Protein AF-A0A062V6W6-F1 (afdb_monomer_lite)

pLDDT: mean 74.2, std 17.06, range [35.16, 92.31]

Foldseek 3Di:
DDPPPPPPVVVVVVVVVVVLVVVLVVVLVVVLPPDAAAAEAEAEPNPPCSVVVSCVVSVHNYHYHYDYPPDDPVNGPPPPDDDDDD

Sequence (86 aa):
MDSISKFNGIDYANTFAKKISVMHELVKDVLSGHLNKGDVIIDIGGGPGIGAKIIEDLGIEATVINIEPSTTIYDIPQLLSVKKYS

Organism: NCBI:txid1392998

Secondary structure (DSSP, 8-state):
--------HHHHHHHHHHHHHHHHHHHHHHHTTT--TT-EEEEES--TTHHHHHHHHHT---EEEEE-TT--TT-S----------

Structure (mmCIF, N/CA/C/O backbone):
data_AF-A0A062V6W6-F1
#
_entry.id   AF-A0A062V6W6-F1
#
loop_
_atom_site.group_PDB
_atom_site.id
_atom_site.type_symbol
_atom_site.label_atom_id
_atom_site.label_alt_id
_atom_site.label_comp_id
_atom_site.label_asym_id
_atom_site.label_entity_id
_atom_site.label_seq_id
_atom_site.pdbx_PDB_ins_code
_atom_site.Cartn_x
_atom_site.Cartn_y
_atom_site.Cartn_z
_atom_site.occupancy
_atom_site.B_iso_or_equiv
_atom_site.auth_seq_id
_atom_site.auth_comp_id
_atom_site.auth_asym_id
_atom_site.auth_atom_id
_atom_site.pdbx_PDB_model_num
ATOM 1 N N . MET A 1 1 ? 38.002 -17.437 -24.073 1.00 40.16 1 MET A N 1
ATOM 2 C CA . MET A 1 1 ? 37.679 -16.053 -23.693 1.00 40.16 1 MET A CA 1
ATOM 3 C C . MET A 1 1 ? 36.641 -15.542 -24.666 1.00 40.16 1 MET A C 1
ATOM 5 O O . MET A 1 1 ? 36.935 -15.491 -25.847 1.00 40.16 1 MET A O 1
ATOM 9 N N . ASP A 1 2 ? 35.403 -15.252 -24.319 1.00 43.31 2 ASP A N 1
ATOM 10 C CA . ASP A 1 2 ? 34.620 -15.527 -23.124 1.00 43.31 2 ASP A CA 1
ATOM 11 C C . ASP A 1 2 ? 33.203 -15.750 -23.641 1.00 43.31 2 ASP A C 1
ATOM 13 O O . ASP A 1 2 ? 32.741 -15.054 -24.548 1.00 43.31 2 ASP A O 1
ATOM 17 N N . SER A 1 3 ? 32.531 -16.766 -23.113 1.00 44.78 3 SER A N 1
ATOM 18 C CA . SER A 1 3 ? 31.100 -16.923 -23.301 1.00 44.78 3 SER A CA 1
ATOM 19 C C . SER A 1 3 ? 30.437 -15.661 -22.764 1.00 44.78 3 SER A C 1
ATOM 21 O O . SER A 1 3 ? 30.374 -15.479 -21.549 1.00 44.78 3 SER A O 1
ATOM 23 N N . ILE A 1 4 ? 29.956 -14.789 -23.651 1.00 55.59 4 ILE A N 1
ATOM 24 C CA . ILE A 1 4 ? 28.957 -13.791 -23.283 1.00 55.59 4 ILE A CA 1
ATOM 25 C C . ILE A 1 4 ? 27.754 -14.621 -22.848 1.00 55.59 4 ILE A C 1
ATOM 27 O O . ILE A 1 4 ? 26.982 -15.112 -23.674 1.00 55.59 4 ILE A O 1
ATOM 31 N N . SER A 1 5 ? 27.678 -14.899 -21.547 1.00 57.25 5 SER A N 1
ATOM 32 C CA . SER A 1 5 ? 26.522 -15.530 -20.949 1.00 57.25 5 SER A CA 1
ATOM 33 C C . SER A 1 5 ? 25.346 -14.648 -21.334 1.00 57.25 5 SER A C 1
ATOM 35 O O . SER A 1 5 ? 25.351 -13.439 -21.098 1.00 57.25 5 SER A O 1
ATOM 37 N N . LYS A 1 6 ? 24.364 -15.236 -22.022 1.00 54.47 6 LYS A N 1
ATOM 38 C CA . LYS A 1 6 ? 23.064 -14.596 -22.189 1.00 54.47 6 LYS A CA 1
ATOM 39 C C . LYS A 1 6 ? 22.626 -14.209 -20.786 1.00 54.47 6 LYS A C 1
ATOM 41 O O . LYS A 1 6 ? 22.322 -15.083 -19.980 1.00 54.47 6 LYS A O 1
ATOM 46 N N . PHE A 1 7 ? 22.664 -12.918 -20.482 1.00 58.97 7 PHE A N 1
ATOM 47 C CA . PHE A 1 7 ? 22.017 -12.384 -19.304 1.00 58.97 7 PHE A CA 1
ATOM 48 C C . PHE A 1 7 ? 20.531 -12.661 -19.533 1.00 58.97 7 PHE A C 1
ATOM 50 O O . PHE A 1 7 ? 19.871 -11.980 -20.318 1.00 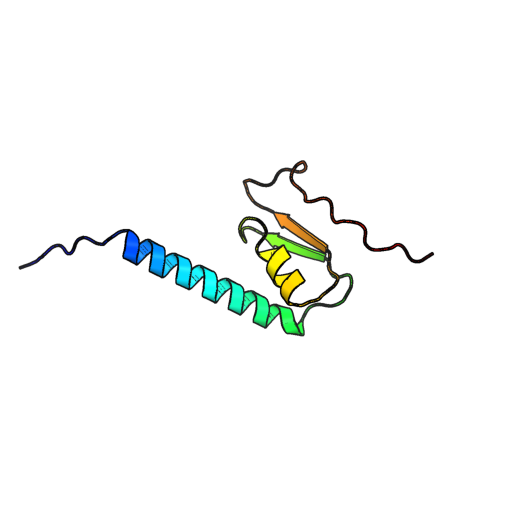58.97 7 PHE A O 1
ATOM 57 N N . ASN A 1 8 ? 20.048 -13.782 -18.999 1.00 59.38 8 ASN A N 1
ATOM 58 C CA . ASN A 1 8 ? 18.693 -14.237 -19.241 1.00 59.38 8 ASN A CA 1
ATOM 59 C C . ASN A 1 8 ? 17.784 -13.227 -18.548 1.00 59.38 8 ASN A C 1
ATOM 61 O O . ASN A 1 8 ? 17.809 -13.112 -17.327 1.00 59.38 8 ASN A O 1
ATOM 65 N N . GLY A 1 9 ? 16.978 -12.484 -19.310 1.00 65.44 9 GLY A N 1
ATOM 66 C CA . GLY A 1 9 ? 16.027 -11.514 -18.747 1.00 65.44 9 GLY A CA 1
ATOM 67 C C . GLY A 1 9 ? 15.109 -12.114 -17.670 1.00 65.44 9 GLY A C 1
ATOM 68 O O . GLY A 1 9 ? 14.616 -11.391 -16.812 1.00 65.44 9 GLY A O 1
ATOM 69 N N . ILE A 1 10 ? 14.958 -13.442 -17.662 1.00 71.88 10 ILE A N 1
ATOM 70 C CA . ILE A 1 10 ? 14.285 -14.228 -16.623 1.00 71.88 10 ILE A CA 1
ATOM 71 C C . ILE A 1 10 ? 14.999 -14.118 -15.265 1.00 71.88 10 ILE A C 1
ATOM 73 O O . ILE A 1 10 ? 14.342 -13.886 -14.257 1.00 71.88 10 ILE A O 1
ATOM 77 N N . ASP A 1 11 ? 16.329 -14.214 -15.217 1.00 74.56 11 ASP A N 1
ATOM 78 C CA . ASP A 1 11 ? 17.093 -14.125 -13.965 1.00 74.56 11 ASP A CA 1
ATOM 79 C C . ASP A 1 11 ? 17.032 -12.710 -13.382 1.00 74.56 11 ASP A C 1
ATOM 81 O O . ASP A 1 11 ? 16.907 -12.530 -12.167 1.00 74.56 11 ASP A O 1
ATOM 85 N N . TYR A 1 12 ? 17.045 -11.697 -14.254 1.00 73.31 12 TYR A N 1
ATOM 86 C CA . TYR A 1 12 ? 16.838 -10.303 -13.867 1.00 73.31 12 TYR A CA 1
ATOM 87 C C . TYR A 1 12 ? 15.432 -10.079 -13.300 1.00 73.31 12 TYR A C 1
ATOM 89 O O . TYR A 1 12 ? 15.302 -9.544 -12.201 1.00 73.31 12 TYR A O 1
ATOM 97 N N . ALA A 1 13 ? 14.393 -10.538 -14.005 1.00 73.44 13 ALA A N 1
ATOM 98 C CA . ALA A 1 13 ? 13.006 -10.429 -13.563 1.00 73.44 13 ALA A CA 1
ATOM 99 C C . ALA A 1 13 ? 12.771 -11.155 -12.229 1.00 73.44 13 ALA A C 1
ATOM 101 O O . ALA A 1 13 ? 12.178 -10.583 -11.319 1.00 73.44 13 ALA A O 1
ATOM 102 N N . ASN A 1 14 ? 13.309 -12.366 -12.069 1.00 76.94 14 ASN A N 1
ATOM 103 C CA . ASN A 1 14 ? 13.213 -13.139 -10.829 1.00 76.94 14 ASN A CA 1
ATOM 104 C C . ASN A 1 14 ? 13.933 -12.447 -9.667 1.00 76.94 14 ASN A C 1
ATOM 106 O O . ASN A 1 14 ? 13.400 -12.351 -8.561 1.00 76.94 14 ASN A O 1
ATOM 110 N N . THR A 1 15 ? 15.136 -11.923 -9.910 1.00 81.75 15 THR A N 1
ATOM 111 C CA . THR A 1 15 ? 15.894 -11.175 -8.898 1.00 81.75 15 THR A CA 1
ATOM 112 C C . THR A 1 15 ? 15.162 -9.897 -8.498 1.00 81.75 15 THR A C 1
ATOM 114 O O . THR A 1 15 ? 15.113 -9.554 -7.317 1.00 81.75 15 THR A O 1
ATOM 117 N N . PHE A 1 16 ? 14.579 -9.193 -9.467 1.00 81.75 16 PHE A N 1
ATOM 118 C CA . PHE A 1 16 ? 13.818 -7.974 -9.232 1.00 81.75 16 PHE A CA 1
ATOM 119 C C . PHE A 1 16 ? 12.527 -8.252 -8.450 1.00 81.75 16 PHE A C 1
ATOM 121 O O . PHE A 1 16 ? 12.290 -7.615 -7.427 1.00 81.75 16 PHE A O 1
ATOM 128 N N . ALA A 1 17 ? 11.760 -9.273 -8.840 1.00 82.06 17 ALA A N 1
ATOM 129 C CA . ALA A 1 17 ? 10.567 -9.716 -8.120 1.00 82.06 17 ALA A CA 1
ATOM 130 C C . ALA A 1 17 ? 10.887 -10.119 -6.672 1.00 82.06 17 ALA A C 1
ATOM 132 O O . ALA A 1 17 ? 10.180 -9.728 -5.745 1.00 82.06 17 ALA A O 1
ATOM 133 N N . LYS A 1 18 ? 12.002 -10.829 -6.452 1.00 84.94 18 LYS A N 1
ATOM 134 C CA . LYS A 1 18 ? 12.465 -11.175 -5.102 1.00 84.94 18 LYS A CA 1
ATOM 135 C C . LYS A 1 18 ? 12.781 -9.932 -4.269 1.00 84.94 18 LYS A C 1
ATOM 137 O O . LYS A 1 18 ? 12.403 -9.874 -3.104 1.00 84.94 18 LYS A O 1
ATOM 142 N N . LYS A 1 19 ? 13.451 -8.933 -4.851 1.00 83.88 19 LYS A N 1
ATOM 143 C CA . LYS A 1 19 ? 13.742 -7.662 -4.165 1.00 83.88 19 LYS A CA 1
ATOM 144 C C . LYS A 1 19 ? 12.465 -6.909 -3.789 1.00 83.88 19 LYS A C 1
ATOM 146 O O . LYS A 1 19 ? 12.389 -6.412 -2.672 1.00 83.88 19 LYS A O 1
ATOM 151 N N . ILE A 1 20 ? 11.470 -6.875 -4.677 1.00 83.56 20 ILE A N 1
ATOM 152 C CA . ILE A 1 20 ? 10.155 -6.280 -4.394 1.00 83.56 20 ILE A CA 1
ATOM 153 C C . ILE A 1 20 ? 9.474 -7.004 -3.227 1.00 83.56 20 ILE A C 1
ATOM 155 O O . ILE A 1 20 ? 9.015 -6.357 -2.293 1.00 83.56 20 ILE A O 1
ATOM 159 N N . SER A 1 21 ? 9.469 -8.340 -3.232 1.00 84.19 21 SER A N 1
ATOM 160 C CA . SER A 1 21 ? 8.868 -9.127 -2.147 1.00 84.19 21 SER A CA 1
ATOM 161 C C . SER A 1 21 ? 9.500 -8.811 -0.788 1.00 84.19 21 SER A C 1
ATOM 163 O O . SER A 1 21 ? 8.786 -8.542 0.172 1.00 84.19 21 SER A O 1
ATOM 165 N N . VAL A 1 22 ? 10.835 -8.781 -0.717 1.00 86.81 22 VAL A N 1
ATOM 166 C CA . VAL A 1 22 ? 11.561 -8.461 0.526 1.00 86.81 22 VAL A CA 1
ATOM 167 C C . VAL A 1 22 ? 11.315 -7.013 0.962 1.00 86.81 22 VAL A C 1
ATOM 169 O O . VAL A 1 22 ? 11.227 -6.730 2.153 1.00 86.81 22 VAL A O 1
ATOM 172 N N . MET A 1 23 ? 11.168 -6.081 0.016 1.00 86.50 23 MET A N 1
ATOM 173 C CA . MET A 1 23 ? 10.800 -4.698 0.327 1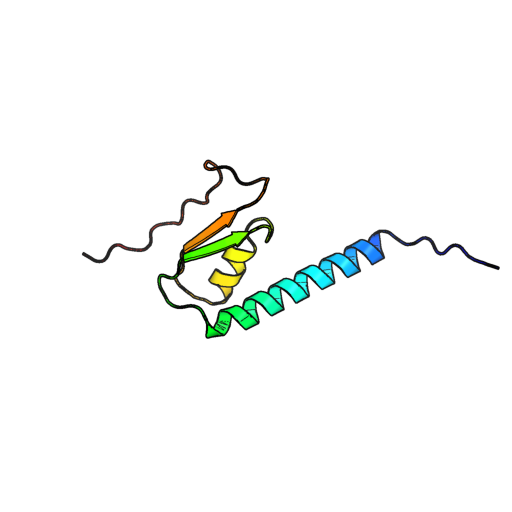.00 86.50 23 MET A CA 1
ATOM 174 C C . MET A 1 23 ? 9.410 -4.617 0.975 1.00 86.50 23 MET A C 1
ATOM 176 O O . MET A 1 23 ? 9.246 -3.890 1.949 1.00 86.50 23 MET A O 1
ATOM 180 N N . HIS A 1 24 ? 8.422 -5.371 0.482 1.00 87.88 24 HIS A N 1
ATOM 181 C CA . HIS A 1 24 ? 7.084 -5.397 1.085 1.00 87.88 24 HIS A CA 1
ATOM 182 C C . HIS A 1 24 ? 7.098 -5.987 2.501 1.00 87.88 24 HIS A C 1
ATOM 184 O O . HIS A 1 24 ? 6.424 -5.460 3.383 1.00 87.88 24 HIS A O 1
ATOM 190 N N . GLU A 1 25 ? 7.891 -7.038 2.733 1.00 89.25 25 GLU A N 1
ATOM 191 C CA . GLU A 1 25 ? 8.102 -7.604 4.074 1.00 89.25 25 GLU A CA 1
ATOM 192 C C . GLU A 1 25 ? 8.717 -6.570 5.025 1.00 89.25 25 GLU A C 1
ATOM 194 O O . GLU A 1 25 ? 8.187 -6.352 6.111 1.00 89.25 25 GLU A O 1
ATOM 199 N N . LEU A 1 26 ? 9.757 -5.849 4.589 1.00 86.81 26 LEU A N 1
ATOM 200 C CA . LEU A 1 26 ? 10.367 -4.775 5.378 1.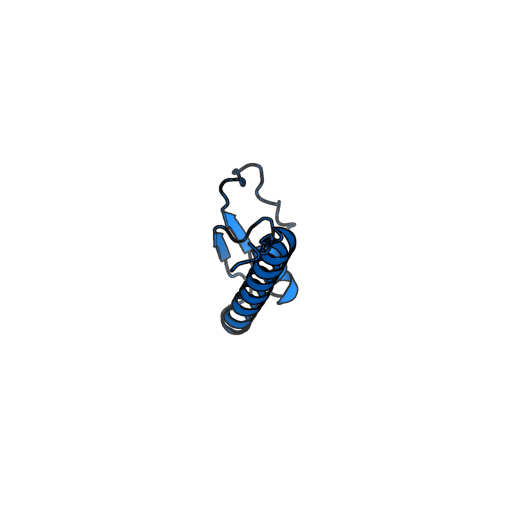00 86.81 26 LEU A CA 1
ATOM 201 C C . LEU A 1 26 ? 9.354 -3.678 5.743 1.00 86.81 26 LEU A C 1
ATOM 203 O O . LEU A 1 26 ? 9.322 -3.224 6.885 1.00 86.81 26 LEU A O 1
ATOM 207 N N . VAL A 1 27 ? 8.529 -3.243 4.786 1.00 88.94 27 VAL A N 1
ATOM 208 C CA . VAL A 1 27 ? 7.488 -2.232 5.036 1.00 88.94 27 VAL A CA 1
ATOM 209 C C . VAL A 1 27 ? 6.487 -2.742 6.069 1.00 88.94 27 VAL A C 1
ATOM 211 O O . VAL A 1 27 ? 6.167 -2.022 7.014 1.00 88.94 27 VAL A O 1
ATOM 214 N N . LYS A 1 28 ? 6.025 -3.989 5.930 1.00 90.12 28 LYS A N 1
ATOM 215 C CA . LYS A 1 28 ? 5.108 -4.613 6.889 1.00 90.12 28 LYS A CA 1
ATOM 216 C C . LYS A 1 28 ? 5.706 -4.662 8.296 1.00 90.12 28 LYS A C 1
ATOM 218 O O . LYS A 1 28 ? 5.030 -4.275 9.249 1.00 90.12 28 LYS A O 1
ATOM 223 N N . ASP A 1 29 ? 6.962 -5.083 8.416 1.00 90.88 29 ASP A N 1
ATOM 224 C CA . ASP A 1 29 ? 7.658 -5.179 9.699 1.00 90.88 29 ASP A CA 1
ATOM 225 C C . ASP A 1 29 ? 7.778 -3.812 10.376 1.00 90.88 29 ASP A C 1
ATOM 227 O O . ASP A 1 29 ? 7.438 -3.680 11.552 1.00 90.88 29 ASP A O 1
ATOM 231 N N . VAL A 1 30 ? 8.175 -2.776 9.630 1.00 88.00 30 VAL A N 1
ATOM 232 C CA . VAL A 1 30 ? 8.250 -1.405 10.156 1.00 88.00 30 VAL A CA 1
ATOM 233 C C . VAL A 1 30 ? 6.872 -0.926 10.617 1.00 88.00 30 VAL A C 1
ATOM 235 O O . VAL A 1 30 ? 6.735 -0.412 11.722 1.00 88.00 30 VAL A O 1
ATOM 238 N N . LEU A 1 31 ? 5.827 -1.122 9.814 1.00 88.75 31 LEU A N 1
ATOM 239 C CA . LEU A 1 31 ? 4.485 -0.638 10.144 1.00 88.75 31 LEU A CA 1
ATOM 240 C C . LEU A 1 31 ? 3.842 -1.359 11.341 1.00 88.75 31 LEU A C 1
ATOM 242 O O . LEU A 1 31 ? 3.042 -0.745 12.050 1.00 88.75 31 LEU A O 1
ATOM 246 N N . SER A 1 32 ? 4.209 -2.619 11.603 1.00 86.94 32 SER A N 1
ATOM 247 C CA . SER A 1 32 ? 3.598 -3.472 12.639 1.00 86.94 32 SER A CA 1
ATOM 248 C C . SER A 1 32 ? 3.640 -2.906 14.070 1.00 86.94 32 SER A C 1
ATOM 250 O O . SER A 1 32 ? 2.848 -3.325 14.911 1.00 86.94 32 SER A O 1
ATOM 252 N N . GLY A 1 33 ? 4.512 -1.930 14.350 1.00 85.88 33 GLY A N 1
ATOM 253 C CA . GLY A 1 33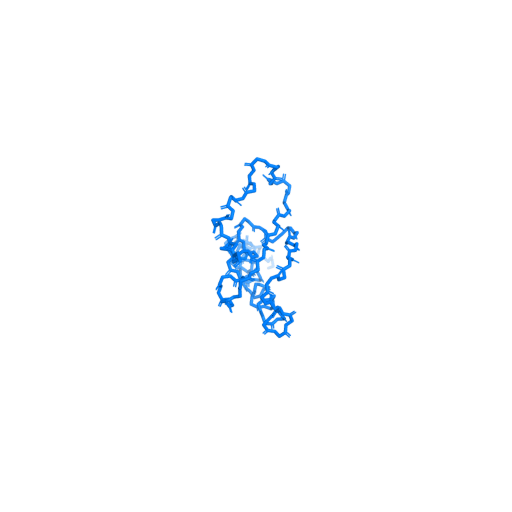 ? 4.620 -1.258 15.652 1.00 85.88 33 GLY A CA 1
ATOM 254 C C . GLY A 1 33 ? 4.288 0.236 15.648 1.00 85.88 33 GLY A C 1
ATOM 255 O O . GLY A 1 33 ? 4.440 0.891 16.679 1.00 85.88 33 GLY A O 1
ATOM 256 N N . HIS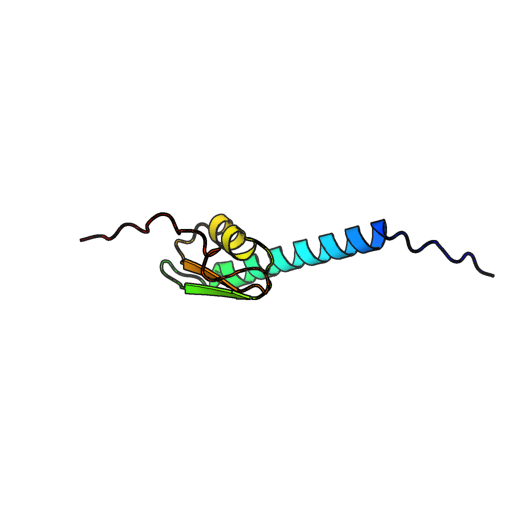 A 1 34 ? 3.880 0.795 14.507 1.00 87.88 34 HIS A N 1
ATOM 257 C CA . HIS A 1 34 ? 3.729 2.245 14.334 1.00 87.88 34 HIS A CA 1
ATOM 258 C C . HIS A 1 34 ? 2.317 2.693 13.971 1.00 87.88 34 HIS A C 1
ATOM 260 O O . HIS A 1 34 ? 2.052 3.893 13.985 1.00 87.88 34 HIS A O 1
ATOM 266 N N . LEU A 1 35 ? 1.424 1.752 13.675 1.00 89.56 35 LEU A N 1
ATOM 267 C CA . LEU A 1 35 ? 0.072 2.043 13.230 1.00 89.56 35 LEU A CA 1
ATOM 268 C C . LEU A 1 35 ? -0.964 1.833 14.334 1.00 89.56 35 LEU A C 1
ATOM 270 O O . LEU A 1 35 ? -0.898 0.887 15.117 1.00 89.56 35 LEU A O 1
ATOM 274 N N . ASN A 1 36 ? -1.965 2.703 14.336 1.00 90.19 36 ASN A N 1
ATOM 275 C CA . ASN A 1 36 ? -3.129 2.665 15.202 1.00 90.19 36 ASN A CA 1
ATOM 276 C C . ASN A 1 36 ? -4.417 2.663 14.375 1.00 90.19 36 ASN A C 1
ATOM 278 O O . ASN A 1 36 ? -4.459 3.054 13.206 1.00 90.19 36 ASN A O 1
ATOM 282 N N . LYS A 1 37 ? -5.513 2.247 15.016 1.00 90.56 37 LYS A N 1
ATOM 283 C CA . LYS A 1 37 ? -6.847 2.381 14.433 1.00 90.56 37 LYS A CA 1
ATOM 284 C C . LYS A 1 37 ? -7.138 3.854 14.118 1.00 90.56 37 LYS A C 1
ATOM 286 O O . LYS A 1 37 ? -7.066 4.704 15.001 1.00 90.56 37 LYS A O 1
ATOM 291 N N . GLY A 1 38 ? -7.562 4.110 12.885 1.00 88.25 38 GLY A N 1
ATOM 292 C CA . GLY A 1 38 ? -7.931 5.428 12.378 1.00 88.25 38 GLY A CA 1
ATOM 293 C C . GLY A 1 38 ? -6.798 6.180 11.684 1.00 88.25 38 GLY A C 1
ATOM 294 O O . GLY A 1 38 ? -7.053 7.265 11.164 1.00 88.25 38 GLY A O 1
ATOM 295 N N . ASP A 1 39 ? -5.586 5.622 11.636 1.00 92.31 39 ASP A N 1
ATOM 296 C CA . ASP A 1 39 ? -4.470 6.261 10.943 1.00 92.31 39 ASP A CA 1
ATOM 297 C C . ASP A 1 39 ? -4.761 6.448 9.447 1.00 92.31 39 ASP A C 1
ATOM 299 O O . ASP A 1 39 ? -5.460 5.656 8.804 1.00 92.31 39 ASP A O 1
ATOM 303 N N . VAL A 1 40 ? -4.200 7.525 8.892 1.00 89.62 40 VAL A N 1
ATOM 304 C CA . VAL A 1 40 ? -4.231 7.824 7.458 1.00 89.62 40 VAL A CA 1
ATOM 305 C C . VAL A 1 40 ? -2.835 7.611 6.899 1.00 89.62 40 VAL A C 1
ATOM 307 O O . VAL A 1 40 ? -1.872 8.226 7.352 1.00 89.62 40 VAL A O 1
ATOM 310 N N . ILE A 1 41 ? -2.738 6.746 5.899 1.00 88.75 41 ILE A N 1
ATOM 311 C CA . ILE A 1 41 ? -1.479 6.296 5.317 1.00 88.75 41 ILE A CA 1
ATOM 312 C C . ILE A 1 41 ? -1.441 6.747 3.867 1.00 88.75 41 ILE A C 1
ATOM 314 O O . ILE A 1 41 ? -2.389 6.525 3.116 1.00 88.75 41 ILE A O 1
ATOM 318 N N . ILE A 1 42 ? -0.342 7.387 3.481 1.00 87.38 42 ILE A N 1
ATOM 319 C CA . ILE A 1 42 ? -0.101 7.822 2.109 1.00 87.38 42 ILE A CA 1
ATOM 320 C C . ILE A 1 42 ? 0.941 6.879 1.512 1.00 87.38 42 ILE A C 1
ATOM 322 O O . ILE A 1 42 ? 2.110 6.928 1.892 1.00 87.38 42 ILE A O 1
ATOM 326 N N . ASP A 1 43 ? 0.501 6.012 0.606 1.00 86.25 43 ASP A N 1
ATOM 327 C CA . ASP A 1 43 ? 1.364 5.131 -0.178 1.00 86.25 43 ASP A CA 1
ATOM 328 C C . ASP A 1 43 ? 1.744 5.852 -1.475 1.00 86.25 43 ASP A C 1
ATOM 330 O O . ASP A 1 43 ? 0.872 6.345 -2.190 1.00 86.25 43 ASP A O 1
ATOM 334 N N . ILE A 1 44 ? 3.041 5.969 -1.759 1.00 84.56 44 ILE A N 1
ATOM 335 C CA . ILE A 1 44 ? 3.551 6.659 -2.946 1.00 84.56 44 ILE A CA 1
ATOM 336 C C . ILE A 1 44 ? 4.429 5.688 -3.719 1.00 84.56 44 ILE A C 1
ATOM 338 O O . ILE A 1 44 ? 5.528 5.346 -3.283 1.00 84.56 44 ILE A O 1
ATOM 342 N N . GLY A 1 45 ? 3.966 5.289 -4.903 1.00 77.12 45 GLY A N 1
ATOM 343 C CA . GLY A 1 45 ? 4.731 4.408 -5.785 1.00 77.12 45 GLY A CA 1
ATOM 344 C C . GLY A 1 45 ? 4.893 2.970 -5.277 1.00 77.12 45 GLY A C 1
ATOM 345 O O . GLY A 1 45 ? 5.781 2.274 -5.769 1.00 77.12 45 GLY A O 1
ATOM 346 N N . GLY A 1 46 ? 4.054 2.514 -4.337 1.00 71.88 46 GLY A N 1
ATOM 347 C CA . GLY A 1 46 ? 4.016 1.123 -3.867 1.00 71.88 46 GLY A CA 1
ATOM 348 C C . GLY A 1 46 ? 3.557 0.116 -4.927 1.00 71.88 46 GLY A C 1
ATOM 349 O O . GLY A 1 46 ? 3.810 -1.083 -4.803 1.00 71.88 46 GLY A O 1
ATOM 350 N N . GLY A 1 47 ? 2.940 0.596 -6.006 1.00 75.19 47 GLY A N 1
ATOM 351 C CA . GLY A 1 47 ? 2.342 -0.250 -7.025 1.00 75.19 47 GLY A CA 1
ATOM 352 C C . GLY A 1 47 ? 0.936 -0.703 -6.616 1.00 75.19 47 GLY A C 1
ATOM 353 O O . GLY A 1 47 ? 0.570 -0.675 -5.434 1.00 75.19 47 GLY A O 1
ATOM 354 N N . PRO A 1 48 ? 0.119 -1.107 -7.600 1.00 74.25 48 PRO A N 1
ATOM 355 C CA . PRO A 1 48 ? -1.327 -1.113 -7.459 1.00 74.25 48 PRO A CA 1
ATOM 356 C C . PRO A 1 48 ? -1.780 -2.005 -6.301 1.00 74.25 48 PRO A C 1
ATOM 358 O O . PRO A 1 48 ? -1.708 -3.232 -6.366 1.00 74.25 48 PRO A O 1
ATOM 361 N N . GLY A 1 49 ? -2.269 -1.364 -5.236 1.00 76.62 49 GLY A N 1
ATOM 362 C CA . GLY A 1 49 ? -2.905 -2.019 -4.092 1.00 76.62 49 GLY A CA 1
ATOM 363 C C . GLY A 1 49 ? -1.959 -2.664 -3.073 1.00 76.62 49 GLY A C 1
ATOM 364 O O . GLY A 1 49 ? -2.453 -3.276 -2.126 1.00 76.62 49 GLY A O 1
ATOM 365 N N . ILE A 1 50 ? -0.635 -2.527 -3.210 1.00 84.31 50 ILE A N 1
ATOM 366 C CA . ILE A 1 50 ? 0.321 -3.141 -2.273 1.00 84.31 50 ILE A CA 1
ATOM 367 C C . ILE A 1 50 ? 0.201 -2.554 -0.869 1.00 84.31 50 ILE A C 1
ATOM 369 O O . ILE A 1 50 ? 0.065 -3.323 0.084 1.00 84.31 50 ILE A O 1
ATOM 373 N N . GLY A 1 51 ? 0.197 -1.224 -0.721 1.00 86.62 51 GLY A N 1
ATOM 374 C CA . GLY A 1 51 ? 0.031 -0.597 0.588 1.00 86.62 51 GLY A CA 1
ATOM 375 C C . GLY A 1 51 ? -1.269 -1.031 1.256 1.00 86.62 51 GLY A C 1
ATOM 376 O O . GLY A 1 51 ? -1.251 -1.482 2.397 1.00 86.62 51 GLY A O 1
ATOM 377 N N . ALA A 1 52 ? -2.385 -1.012 0.521 1.00 86.56 52 ALA A N 1
ATOM 378 C CA . ALA A 1 52 ? -3.679 -1.469 1.031 1.00 86.56 52 ALA A CA 1
ATOM 379 C C . ALA A 1 52 ? -3.634 -2.930 1.513 1.00 86.56 52 ALA A C 1
ATOM 381 O O . ALA A 1 52 ? -4.129 -3.229 2.599 1.00 86.56 52 ALA A O 1
ATOM 382 N N . LYS A 1 53 ? -2.980 -3.820 0.756 1.00 88.50 53 LYS A N 1
ATOM 383 C CA . LYS A 1 53 ? -2.816 -5.225 1.140 1.00 88.50 53 LYS A CA 1
ATOM 384 C C . LYS A 1 53 ? -1.963 -5.403 2.398 1.00 88.50 53 LYS A C 1
ATOM 386 O O . LYS A 1 53 ? -2.304 -6.221 3.246 1.00 88.50 53 LYS A O 1
ATOM 391 N N . ILE A 1 54 ? -0.872 -4.651 2.544 1.00 89.69 54 ILE A N 1
ATOM 392 C CA . ILE A 1 54 ? -0.027 -4.717 3.747 1.00 89.69 54 ILE A CA 1
ATOM 393 C C . ILE A 1 54 ? -0.836 -4.327 4.991 1.00 89.69 54 ILE A C 1
ATOM 395 O O . ILE A 1 54 ? -0.736 -4.998 6.015 1.00 89.69 54 ILE A O 1
ATOM 399 N N . ILE A 1 55 ? -1.663 -3.283 4.897 1.00 91.44 55 ILE A N 1
ATOM 400 C CA . ILE A 1 55 ? -2.516 -2.832 6.006 1.00 91.44 55 ILE A CA 1
ATOM 401 C C . ILE A 1 55 ? -3.609 -3.849 6.340 1.00 91.44 55 ILE A C 1
ATOM 403 O O . ILE A 1 55 ? -3.835 -4.134 7.517 1.00 91.44 55 ILE A O 1
ATOM 407 N N . GLU A 1 56 ? -4.240 -4.438 5.322 1.00 88.19 56 GLU A N 1
ATOM 408 C CA . GLU A 1 56 ? -5.200 -5.532 5.500 1.00 88.19 56 GLU A CA 1
ATOM 409 C C . GLU A 1 56 ? -4.555 -6.730 6.214 1.00 88.19 56 GLU A C 1
ATOM 411 O O . GLU A 1 56 ? -5.092 -7.218 7.208 1.00 88.19 56 GLU A O 1
ATOM 416 N N . ASP A 1 57 ? -3.364 -7.154 5.777 1.00 90.25 57 ASP A N 1
ATOM 417 C CA . ASP A 1 57 ? -2.622 -8.270 6.373 1.00 90.25 57 ASP A CA 1
ATOM 418 C C . ASP A 1 57 ? -2.159 -7.981 7.821 1.00 90.25 57 ASP A C 1
ATOM 420 O O . ASP A 1 57 ? -1.864 -8.918 8.568 1.00 90.25 57 ASP A O 1
ATOM 424 N N . LEU A 1 58 ? -2.046 -6.706 8.218 1.00 89.31 58 LEU A N 1
ATOM 425 C CA . LEU A 1 58 ? -1.770 -6.285 9.599 1.00 89.31 58 LEU A CA 1
ATOM 426 C C . LEU A 1 58 ? -3.040 -6.229 10.466 1.00 89.31 58 LEU A C 1
ATOM 428 O O . LEU A 1 58 ? -2.937 -6.128 11.688 1.00 89.31 58 LEU A O 1
ATOM 432 N N . GLY A 1 59 ? -4.231 -6.312 9.865 1.00 90.62 59 GLY A N 1
ATOM 433 C CA . GLY A 1 59 ? -5.509 -6.291 10.579 1.00 90.62 59 GLY A CA 1
ATOM 434 C C . GLY A 1 59 ? -5.844 -4.937 11.211 1.00 90.62 59 GLY A C 1
ATOM 435 O O . GLY A 1 59 ? -6.565 -4.887 12.209 1.00 90.62 59 GLY A O 1
ATOM 436 N N . ILE A 1 60 ? -5.311 -3.843 10.661 1.00 87.50 60 ILE A N 1
ATOM 437 C CA . ILE A 1 60 ? -5.481 -2.493 11.208 1.00 87.50 60 ILE A CA 1
ATOM 438 C C . ILE A 1 60 ? -6.564 -1.754 10.426 1.00 87.50 60 ILE A C 1
ATOM 440 O O . ILE A 1 60 ? -6.537 -1.672 9.201 1.00 87.50 60 ILE A O 1
ATOM 444 N N . GLU A 1 61 ? -7.517 -1.167 11.147 1.00 89.06 61 GLU A N 1
ATOM 445 C CA . GLU A 1 61 ? -8.526 -0.286 10.561 1.00 89.06 61 GLU A CA 1
ATOM 446 C C . GLU A 1 61 ? -7.902 1.088 10.279 1.00 89.06 61 GLU A C 1
ATOM 448 O O . GLU A 1 61 ? -7.899 1.960 11.145 1.00 89.06 61 GLU A O 1
ATOM 453 N N . ALA A 1 62 ? -7.348 1.265 9.080 1.00 88.75 62 ALA A N 1
ATOM 454 C CA . ALA A 1 62 ? -6.718 2.503 8.624 1.00 88.75 62 ALA A CA 1
ATOM 455 C C . ALA A 1 62 ? -7.225 2.913 7.232 1.00 88.75 62 ALA A C 1
ATOM 457 O O . ALA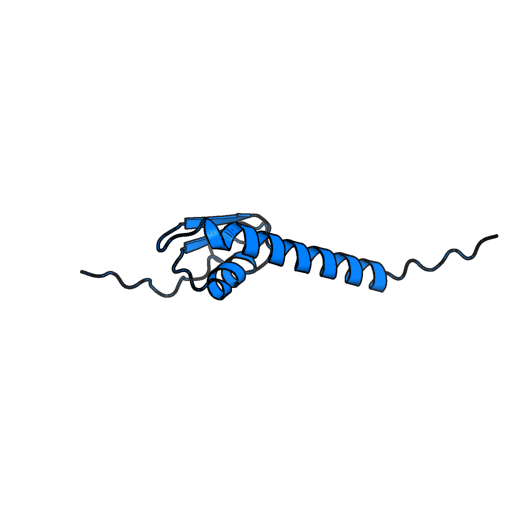 A 1 62 ? -7.757 2.105 6.470 1.00 88.75 62 ALA A O 1
ATOM 458 N N . THR A 1 63 ? -7.064 4.194 6.901 1.00 87.56 63 THR A N 1
ATOM 459 C CA . THR A 1 63 ? -7.367 4.739 5.570 1.00 87.56 63 THR A CA 1
ATOM 460 C C . THR A 1 63 ? -6.087 4.789 4.749 1.00 87.56 63 THR A C 1
ATOM 462 O O . THR A 1 63 ? -5.145 5.473 5.138 1.00 87.56 63 THR A O 1
ATOM 465 N N . VAL A 1 64 ? -6.054 4.109 3.602 1.00 87.19 64 VAL A N 1
ATOM 466 C CA . VAL A 1 64 ? -4.894 4.124 2.697 1.00 87.19 64 VAL A CA 1
ATOM 467 C C . VAL A 1 64 ? -5.206 4.960 1.463 1.00 87.19 64 VAL A C 1
ATOM 469 O O . VAL A 1 64 ? -6.171 4.696 0.747 1.00 87.19 64 VAL A O 1
ATOM 472 N N . ILE A 1 65 ? -4.374 5.965 1.212 1.00 84.19 65 ILE A N 1
ATOM 473 C CA . ILE A 1 65 ? -4.404 6.810 0.023 1.00 84.19 65 ILE A CA 1
ATOM 474 C C . ILE A 1 65 ? -3.234 6.381 -0.856 1.00 84.19 65 ILE A C 1
ATOM 476 O O . ILE A 1 65 ? -2.083 6.636 -0.512 1.00 84.19 65 ILE A O 1
ATOM 480 N N . ASN A 1 66 ? -3.530 5.729 -1.979 1.00 81.62 66 ASN A N 1
ATOM 481 C CA . ASN A 1 66 ? -2.509 5.312 -2.932 1.00 81.62 66 ASN A CA 1
ATOM 482 C C . ASN A 1 66 ? -2.280 6.401 -3.988 1.00 81.62 66 ASN A C 1
ATOM 484 O O . ASN A 1 66 ? -3.215 6.802 -4.682 1.00 81.62 66 ASN A O 1
ATOM 488 N N . ILE A 1 67 ? -1.043 6.869 -4.112 1.00 76.56 67 ILE A N 1
ATOM 489 C CA . ILE A 1 67 ? -0.615 7.880 -5.074 1.00 76.56 67 ILE A CA 1
ATOM 490 C C . ILE A 1 67 ? 0.354 7.222 -6.050 1.00 76.56 67 ILE A C 1
ATOM 492 O O . ILE A 1 67 ? 1.512 6.942 -5.734 1.00 76.56 67 ILE A O 1
ATOM 496 N N . GLU A 1 68 ? -0.108 7.031 -7.280 1.00 74.12 68 GLU A N 1
ATOM 497 C CA . GLU A 1 68 ? 0.708 6.514 -8.373 1.00 74.12 68 GLU A CA 1
ATOM 498 C C . GLU A 1 68 ? 0.499 7.357 -9.627 1.00 74.12 68 GLU A C 1
ATOM 500 O O . GLU A 1 68 ? -0.571 7.946 -9.790 1.00 74.12 68 GLU A O 1
ATOM 505 N N . PRO A 1 69 ? 1.465 7.374 -10.562 1.00 66.06 69 PRO A N 1
ATOM 506 C CA . PRO A 1 69 ? 1.284 8.028 -11.857 1.00 66.06 69 PRO A CA 1
ATOM 507 C C . PRO A 1 69 ? 0.068 7.512 -12.645 1.00 66.06 69 PRO A C 1
ATOM 509 O O . PRO A 1 69 ? -0.470 8.233 -13.479 1.00 66.06 69 PRO A O 1
ATOM 512 N N . SER A 1 70 ? -0.349 6.267 -12.392 1.00 64.75 70 SER A N 1
ATOM 513 C CA . SER A 1 70 ? -1.534 5.624 -12.969 1.00 64.75 70 SER A CA 1
ATOM 514 C C . SER A 1 70 ? -2.826 5.851 -12.184 1.00 64.75 70 SER A C 1
ATOM 516 O O . SER A 1 70 ? -3.888 5.525 -12.703 1.00 64.75 70 SER A O 1
ATOM 518 N N . THR A 1 71 ? -2.761 6.390 -10.965 1.00 61.66 71 THR A N 1
ATOM 519 C CA . THR A 1 71 ? -3.936 6.597 -10.113 1.00 61.66 71 THR A CA 1
ATOM 520 C C . THR A 1 71 ? -4.462 8.009 -10.313 1.00 61.66 71 THR A C 1
ATOM 522 O O . THR A 1 71 ? -3.799 8.990 -9.976 1.00 61.66 71 THR A O 1
ATOM 525 N N . THR A 1 72 ? -5.675 8.135 -10.842 1.00 56.75 72 THR A N 1
ATOM 526 C CA . THR A 1 72 ? -6.379 9.418 -10.899 1.00 56.75 72 THR A CA 1
ATOM 527 C C . THR A 1 72 ? -7.369 9.545 -9.742 1.00 56.75 72 THR A C 1
ATOM 529 O O . THR A 1 72 ? -7.684 8.573 -9.057 1.00 56.75 72 THR A O 1
ATOM 532 N N . ILE A 1 73 ? -7.928 10.743 -9.534 1.00 57.12 73 ILE A N 1
ATOM 533 C CA . ILE A 1 73 ? -9.017 10.961 -8.560 1.00 57.12 73 ILE A CA 1
ATOM 534 C C . ILE A 1 73 ? -10.251 10.071 -8.815 1.00 57.12 73 ILE A C 1
ATOM 536 O O . ILE A 1 73 ? -11.104 9.953 -7.940 1.00 57.12 73 ILE A O 1
ATOM 540 N N . TYR A 1 74 ? -10.351 9.459 -9.998 1.00 58.47 74 TYR A N 1
ATOM 541 C CA . TYR A 1 74 ? -11.425 8.547 -10.388 1.00 58.47 74 TYR A CA 1
ATOM 542 C C . TYR A 1 74 ? -11.130 7.080 -10.035 1.00 58.47 74 TYR A C 1
ATOM 544 O O . TYR A 1 74 ? -12.051 6.269 -10.034 1.00 58.47 74 TYR A O 1
ATOM 552 N N . ASP A 1 75 ? -9.877 6.759 -9.699 1.00 54.78 75 ASP A N 1
ATOM 553 C CA . ASP A 1 75 ? -9.396 5.404 -9.398 1.00 54.78 75 ASP A CA 1
ATOM 554 C C . ASP A 1 75 ? -9.186 5.170 -7.896 1.00 54.78 75 ASP A C 1
ATOM 556 O O . ASP A 1 75 ? -8.701 4.112 -7.498 1.00 54.78 75 ASP A O 1
ATOM 560 N N . ILE A 1 76 ? -9.542 6.142 -7.046 1.00 50.19 76 ILE A N 1
ATOM 561 C CA . ILE A 1 76 ? -9.533 5.960 -5.592 1.00 50.19 76 ILE A CA 1
ATOM 562 C C . ILE A 1 76 ? -10.529 4.835 -5.277 1.00 50.19 76 ILE A C 1
ATOM 564 O O . ILE A 1 76 ? -11.731 5.027 -5.502 1.00 50.19 76 ILE A O 1
ATOM 568 N N . PRO A 1 77 ? -10.083 3.674 -4.756 1.00 48.81 77 PRO A N 1
ATOM 569 C CA . PRO A 1 77 ? -11.003 2.621 -4.362 1.00 48.81 77 PRO A CA 1
ATOM 570 C C . PRO A 1 77 ? -12.000 3.213 -3.367 1.00 48.81 77 PRO A C 1
ATOM 572 O O . PRO A 1 77 ? -11.592 3.802 -2.363 1.00 48.81 77 PRO A O 1
ATOM 575 N N . GLN A 1 78 ? -13.305 3.094 -3.640 1.00 47.34 78 GLN A N 1
ATOM 576 C CA . GLN A 1 78 ? -14.316 3.425 -2.641 1.00 47.34 78 GLN A CA 1
ATOM 577 C C . GLN A 1 78 ? -14.076 2.516 -1.437 1.00 47.34 78 GLN A C 1
ATOM 579 O O . GLN A 1 78 ? -14.408 1.331 -1.462 1.00 47.34 78 GLN A O 1
ATOM 584 N N . LEU A 1 79 ? -13.473 3.074 -0.389 1.00 45.47 79 LEU A N 1
ATOM 585 C CA . LEU A 1 79 ? -13.362 2.414 0.899 1.00 45.47 79 LEU A CA 1
ATOM 586 C C . LEU A 1 79 ? -14.791 2.146 1.363 1.00 45.47 79 LEU A C 1
ATOM 588 O O . LEU A 1 79 ? -15.555 3.080 1.619 1.00 45.47 79 LEU A O 1
ATOM 592 N N . LEU A 1 80 ? -15.169 0.869 1.403 1.00 43.25 80 LEU A N 1
ATOM 593 C CA . LEU A 1 80 ? -16.461 0.424 1.903 1.00 43.25 80 LEU A CA 1
ATOM 594 C C . LEU A 1 80 ? -16.559 0.799 3.387 1.00 43.25 80 LEU A C 1
ATOM 596 O O . LEU A 1 80 ? -16.147 0.051 4.263 1.00 43.25 80 LEU A O 1
ATOM 600 N N . SER A 1 81 ? -17.074 2.003 3.634 1.00 41.34 81 SER A N 1
ATOM 601 C CA . SER A 1 81 ? -17.669 2.508 4.871 1.00 41.34 81 SER A CA 1
ATOM 602 C C . SER A 1 81 ? -17.062 1.986 6.182 1.00 41.34 81 SER A C 1
ATOM 604 O O . SER A 1 81 ? -17.510 0.979 6.733 1.00 41.34 81 SER A O 1
ATOM 606 N N . VAL A 1 82 ? -16.154 2.761 6.777 1.00 41.75 82 VAL A N 1
ATOM 607 C CA . VAL A 1 82 ? -15.956 2.722 8.232 1.00 41.75 82 VAL A CA 1
ATOM 608 C C . VAL A 1 82 ? -17.268 3.173 8.887 1.00 41.75 82 VAL A C 1
ATOM 610 O O . VAL A 1 82 ? -17.781 4.257 8.592 1.00 41.75 82 VAL A O 1
ATOM 613 N N . LYS A 1 83 ? -17.859 2.320 9.731 1.00 38.59 83 LYS A N 1
ATOM 614 C CA . LYS A 1 83 ? -19.112 2.617 10.443 1.00 38.59 83 LYS A CA 1
ATOM 615 C C . LYS A 1 83 ? -18.964 3.914 11.246 1.00 38.59 83 LYS A C 1
ATOM 617 O O . LYS A 1 83 ? -18.170 3.977 12.182 1.00 38.59 83 LYS A O 1
ATOM 622 N N . LYS A 1 84 ? -19.789 4.918 10.930 1.00 35.16 84 LYS A N 1
ATOM 623 C CA . LYS A 1 84 ? -20.055 6.040 11.837 1.00 35.16 84 LYS A CA 1
ATOM 624 C C . LYS A 1 84 ? -20.791 5.494 13.058 1.00 35.16 84 LYS A C 1
ATOM 626 O O . LYS A 1 84 ? -21.943 5.085 12.939 1.00 35.16 84 LYS A O 1
ATOM 631 N N . TYR A 1 85 ? -20.129 5.484 14.209 1.00 41.44 85 TYR A N 1
ATOM 632 C CA . TYR A 1 85 ? -20.825 5.390 15.485 1.00 41.44 85 TYR A CA 1
ATOM 633 C C . TYR A 1 85 ? -21.405 6.774 15.792 1.00 41.44 85 TYR A C 1
ATOM 635 O O . TYR A 1 85 ? -20.664 7.753 15.882 1.00 41.44 85 TYR A O 1
ATOM 643 N N . SER A 1 86 ? -22.737 6.837 15.818 1.00 47.19 86 SER A N 1
ATOM 644 C CA . SER A 1 86 ? -23.546 7.926 16.376 1.00 47.19 86 SER A CA 1
ATOM 645 C C . SER A 1 86 ? -23.442 7.966 17.891 1.00 47.19 86 SER A C 1
ATOM 647 O O . SER A 1 86 ? -23.467 6.854 18.469 1.00 47.19 86 SER A O 1
#

InterPro domains:
  IPR029063 S-adenosyl-L-methionine-dependent methyltransferase superfamily [G3DSA:3.40.50.150] (3-76)
  IPR029063 S-adenosyl-L-methionine-dependent methyltransferase superfamily [SSF53335] (12-71)

Radius of gyration: 18.1 Å; chains: 1; bounding box: 61×28×40 Å